Protein AF-A0A9W6ACC3-F1 (afdb_monomer_lite)

Sequence (96 aa):
MPSFASWLLTSGLAAVASAITANDNPDTMAIAEALDAEHKQGTVRGPLHGIPFLVKDNIASKDKMETTAGSWALVGSVVPCDSHVVHRLREAGAVL

Organism: Aspergillus niger (NCBI:txid5061)

Structure (mmCIF, N/CA/C/O backbone):
data_AF-A0A9W6ACC3-F1
#
_entry.id   AF-A0A9W6ACC3-F1
#
loop_
_atom_site.group_PDB
_atom_site.id
_atom_site.type_symbol
_atom_site.label_atom_id
_atom_site.label_alt_id
_atom_site.label_comp_id
_atom_site.label_asym_id
_atom_site.label_entity_id
_atom_site.label_seq_id
_atom_site.pdbx_PDB_ins_code
_atom_site.Cartn_x
_atom_site.Cartn_y
_atom_site.Cartn_z
_atom_site.occupancy
_atom_site.B_iso_or_equiv
_atom_site.auth_seq_id
_atom_site.auth_comp_id
_atom_site.auth_asym_id
_atom_site.auth_atom_id
_atom_site.pdbx_PDB_model_num
ATOM 1 N N . MET A 1 1 ? -15.724 11.159 16.970 1.00 49.03 1 MET A N 1
ATOM 2 C CA . MET A 1 1 ? -14.363 11.589 16.580 1.00 49.03 1 MET A CA 1
ATOM 3 C C . MET A 1 1 ? -14.405 12.032 15.125 1.00 49.03 1 MET A C 1
ATOM 5 O O . MET A 1 1 ? -15.156 11.405 14.383 1.00 49.03 1 MET A O 1
ATOM 9 N N . PRO A 1 2 ? -13.733 13.128 14.730 1.00 50.66 2 PRO A N 1
ATOM 10 C CA . PRO A 1 2 ? -13.746 13.596 13.341 1.00 50.66 2 PRO A CA 1
ATOM 11 C C . PRO A 1 2 ? -13.059 12.579 12.414 1.00 50.66 2 PRO A C 1
ATOM 13 O O . PRO A 1 2 ? -12.179 11.845 12.860 1.00 50.66 2 PRO A O 1
ATOM 16 N N . SER A 1 3 ? -13.480 12.516 11.145 1.00 60.84 3 SER A N 1
ATOM 17 C CA . SER A 1 3 ? -12.852 11.653 10.134 1.00 60.84 3 SER A CA 1
ATOM 18 C C . SER A 1 3 ? -11.420 12.105 9.838 1.00 60.84 3 SER A C 1
ATOM 20 O O . SER A 1 3 ? -11.079 13.278 10.011 1.00 60.84 3 SER A O 1
ATOM 22 N N . PHE A 1 4 ? -10.583 11.189 9.351 1.00 58.38 4 PHE A N 1
ATOM 23 C CA . PHE A 1 4 ? -9.196 11.481 8.980 1.00 58.38 4 PHE A CA 1
ATOM 24 C C . PHE A 1 4 ? -9.095 12.632 7.956 1.00 58.38 4 PHE A C 1
ATOM 26 O O . PHE A 1 4 ? -8.280 13.543 8.115 1.00 58.38 4 PHE A O 1
ATOM 33 N N . ALA A 1 5 ? -10.024 12.680 6.992 1.00 50.81 5 ALA A N 1
ATOM 34 C CA . ALA A 1 5 ? -10.166 13.784 6.037 1.00 50.81 5 ALA A CA 1
ATOM 35 C C . ALA A 1 5 ? -10.430 15.143 6.718 1.00 50.81 5 ALA A C 1
ATOM 37 O O . ALA A 1 5 ? -9.872 16.166 6.323 1.00 50.81 5 ALA A O 1
ATOM 38 N N . SER A 1 6 ? -11.233 15.160 7.786 1.00 54.59 6 SER A N 1
ATOM 39 C CA . SER A 1 6 ? -11.503 16.374 8.563 1.00 54.59 6 SER A CA 1
ATOM 40 C C . SER A 1 6 ? -10.281 16.839 9.366 1.00 54.59 6 SER A C 1
ATOM 42 O O . SER A 1 6 ? -10.141 18.041 9.598 1.00 54.59 6 SER A O 1
ATOM 44 N N . TRP A 1 7 ? -9.404 15.922 9.786 1.00 63.00 7 TRP A N 1
ATOM 45 C CA . TRP A 1 7 ? -8.188 16.223 10.553 1.00 63.00 7 TRP A CA 1
ATOM 46 C C . TRP A 1 7 ? -7.045 16.762 9.672 1.00 63.00 7 TRP A C 1
ATOM 48 O O . TRP A 1 7 ? -6.343 17.699 10.060 1.00 63.00 7 TRP A O 1
ATOM 58 N N . LEU A 1 8 ? -6.898 16.240 8.450 1.00 56.00 8 LEU A N 1
ATOM 59 C CA . LEU A 1 8 ? -5.939 16.736 7.451 1.00 56.00 8 LEU A CA 1
ATOM 60 C C . LEU A 1 8 ? -6.190 18.199 7.056 1.00 56.00 8 LEU A C 1
ATOM 62 O O . LEU A 1 8 ? -5.247 18.973 6.898 1.00 56.00 8 LEU A O 1
ATOM 66 N N . LEU A 1 9 ? -7.461 18.597 6.950 1.00 51.03 9 LEU A N 1
ATOM 67 C CA . LEU A 1 9 ? -7.851 19.959 6.571 1.00 51.03 9 LEU A CA 1
ATOM 68 C C . LEU A 1 9 ? -7.637 20.996 7.686 1.00 51.03 9 LEU A C 1
ATOM 70 O O . LEU A 1 9 ? -7.524 22.184 7.398 1.00 51.03 9 LEU A O 1
ATOM 74 N N . THR A 1 10 ? -7.573 20.572 8.952 1.00 52.97 10 THR A N 1
ATOM 75 C CA . THR A 1 10 ? -7.505 21.480 10.115 1.00 52.97 10 THR A CA 1
ATOM 76 C C . THR A 1 10 ? -6.120 21.591 10.755 1.00 52.97 10 THR A C 1
ATOM 78 O O . THR A 1 10 ? -5.870 22.547 11.483 1.00 52.97 10 THR A O 1
ATOM 81 N N . SER A 1 11 ? -5.195 20.669 10.480 1.00 49.12 11 SER A N 1
ATOM 82 C CA . SER A 1 11 ? -3.902 20.571 11.181 1.00 49.12 11 SER A CA 1
ATOM 83 C C . SER A 1 11 ? -2.746 21.378 10.562 1.00 49.12 11 SER A C 1
ATOM 85 O O . SER A 1 11 ? -1.607 21.245 11.001 1.00 49.12 11 SER A O 1
ATOM 87 N N . GLY A 1 12 ? -2.978 22.213 9.541 1.00 46.19 12 GLY A N 1
ATOM 88 C CA . GLY A 1 12 ? -1.901 22.959 8.858 1.00 46.19 12 GLY A CA 1
ATOM 89 C C . GLY A 1 12 ? -0.925 22.077 8.057 1.00 46.19 12 GLY A C 1
ATOM 90 O O . GLY A 1 12 ? -0.091 22.591 7.316 1.00 46.19 12 GLY A O 1
ATOM 91 N N . LEU A 1 13 ? -1.085 20.750 8.122 1.00 48.75 13 LEU A N 1
ATOM 92 C CA . LEU A 1 13 ? -0.399 19.754 7.298 1.00 48.75 13 LEU A CA 1
ATOM 93 C C . LEU A 1 13 ? -0.901 19.704 5.851 1.00 48.75 13 LEU A C 1
ATOM 95 O O . LEU A 1 13 ? -0.361 18.933 5.065 1.00 48.75 13 LEU A O 1
ATOM 99 N N . ALA A 1 14 ? -1.878 20.527 5.463 1.00 42.72 14 ALA A N 1
ATOM 100 C CA . ALA A 1 14 ? -2.438 20.544 4.111 1.00 42.72 14 ALA A CA 1
ATOM 101 C C . ALA A 1 14 ? -1.373 20.715 3.007 1.00 42.72 14 ALA A C 1
ATOM 103 O O . ALA A 1 14 ? -1.527 20.162 1.925 1.00 42.72 14 ALA A O 1
ATOM 104 N N . ALA A 1 15 ? -0.264 21.417 3.274 1.00 35.56 15 ALA A N 1
ATOM 105 C CA . ALA A 1 15 ? 0.842 21.553 2.320 1.00 35.56 15 ALA A CA 1
ATOM 106 C C . ALA A 1 15 ? 1.654 20.255 2.151 1.00 35.56 15 ALA A C 1
ATOM 108 O O . ALA A 1 15 ? 2.051 19.916 1.039 1.00 35.56 15 ALA A O 1
ATOM 109 N N . VAL A 1 16 ? 1.854 19.501 3.237 1.00 39.25 16 VAL A N 1
ATOM 110 C CA . VAL A 1 16 ? 2.481 18.172 3.183 1.00 39.25 16 VAL A CA 1
ATOM 111 C C . VAL A 1 16 ? 1.507 17.187 2.536 1.00 39.25 16 VAL A C 1
ATOM 113 O O . VAL A 1 16 ? 1.905 16.438 1.657 1.00 39.25 16 VAL A O 1
ATOM 116 N N . ALA A 1 17 ? 0.216 17.267 2.872 1.00 41.78 17 ALA A N 1
ATOM 117 C CA . ALA A 1 17 ? -0.855 16.497 2.243 1.00 41.78 17 ALA A CA 1
ATOM 118 C C . ALA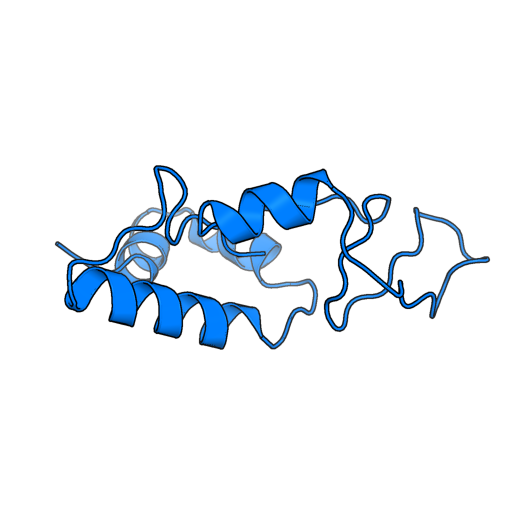 A 1 17 ? -0.937 16.743 0.728 1.00 41.78 17 ALA A C 1
ATOM 120 O O . ALA A 1 17 ? -1.048 15.794 -0.033 1.00 41.78 17 ALA A O 1
ATOM 121 N N . SER A 1 18 ? -0.794 17.995 0.282 1.00 32.75 18 SER A N 1
ATOM 122 C CA . SER A 1 18 ? -0.798 18.360 -1.140 1.00 32.75 18 SER A CA 1
ATOM 123 C C . SER A 1 18 ? 0.352 17.699 -1.911 1.00 32.75 18 SER A C 1
ATOM 125 O O . SER A 1 18 ? 0.139 17.207 -3.014 1.00 32.75 18 SER A O 1
ATOM 127 N N . ALA A 1 19 ? 1.541 17.587 -1.304 1.00 39.47 19 ALA A N 1
ATOM 128 C CA . ALA A 1 19 ? 2.657 16.820 -1.867 1.00 39.47 19 ALA A CA 1
ATOM 129 C C . ALA A 1 19 ? 2.462 15.290 -1.766 1.00 39.47 19 ALA A C 1
ATOM 131 O O . ALA A 1 19 ? 3.042 14.555 -2.558 1.00 39.47 19 ALA A O 1
ATOM 132 N N . ILE A 1 20 ? 1.642 14.815 -0.817 1.00 47.47 20 ILE A N 1
ATOM 133 C CA . ILE A 1 20 ? 1.289 13.398 -0.607 1.00 47.47 20 ILE A CA 1
ATOM 134 C C . ILE A 1 20 ? 0.252 12.908 -1.639 1.00 47.47 20 ILE A C 1
ATOM 136 O O . ILE A 1 20 ? 0.346 11.771 -2.082 1.00 47.47 20 ILE A O 1
ATOM 140 N N . THR A 1 21 ? -0.699 13.744 -2.077 1.00 45.12 21 THR A N 1
ATOM 141 C CA . THR A 1 21 ? -1.709 13.386 -3.107 1.00 45.12 21 THR A CA 1
ATOM 142 C C . THR A 1 21 ? -1.215 13.465 -4.556 1.00 45.12 21 THR A C 1
ATOM 144 O O . THR A 1 21 ? -1.969 13.146 -5.470 1.00 45.12 21 THR A O 1
ATOM 147 N N . ALA A 1 22 ? 0.017 13.920 -4.794 1.00 40.09 22 ALA A N 1
ATOM 148 C CA . ALA A 1 22 ? 0.477 14.326 -6.123 1.00 40.09 22 ALA A CA 1
ATOM 149 C C . ALA A 1 22 ? 1.181 13.228 -6.944 1.00 40.09 22 ALA A C 1
ATOM 151 O O . ALA A 1 22 ? 1.829 13.560 -7.931 1.00 40.09 22 ALA A O 1
ATOM 152 N N . ASN A 1 23 ? 1.070 11.948 -6.570 1.00 48.25 23 ASN A N 1
ATOM 153 C CA . ASN A 1 23 ? 1.550 10.861 -7.428 1.00 48.25 23 ASN A CA 1
ATOM 154 C C . ASN A 1 23 ? 0.560 9.681 -7.451 1.00 48.25 23 ASN A C 1
ATOM 156 O O . ASN A 1 23 ? 0.765 8.649 -6.828 1.00 48.25 23 ASN A O 1
ATOM 160 N N . ASP A 1 24 ? -0.550 9.907 -8.152 1.00 63.81 24 ASP A N 1
ATOM 161 C CA . ASP A 1 24 ? -1.160 8.999 -9.132 1.00 63.81 24 ASP A CA 1
ATOM 162 C C . ASP A 1 24 ? -1.612 7.583 -8.728 1.00 63.81 24 ASP A C 1
ATOM 164 O O . ASP A 1 24 ? -1.756 6.731 -9.605 1.00 63.81 24 ASP A O 1
ATOM 168 N N . ASN A 1 25 ? -1.941 7.306 -7.461 1.00 70.88 25 ASN A N 1
ATOM 169 C CA . ASN A 1 25 ? -2.808 6.158 -7.170 1.00 70.88 25 ASN A CA 1
ATOM 170 C C . ASN A 1 25 ? -4.292 6.587 -7.164 1.00 70.88 25 ASN A C 1
ATOM 172 O O . ASN A 1 25 ? -4.778 7.127 -6.167 1.00 70.88 25 ASN A O 1
ATOM 176 N N . PRO A 1 26 ? -5.062 6.357 -8.249 1.00 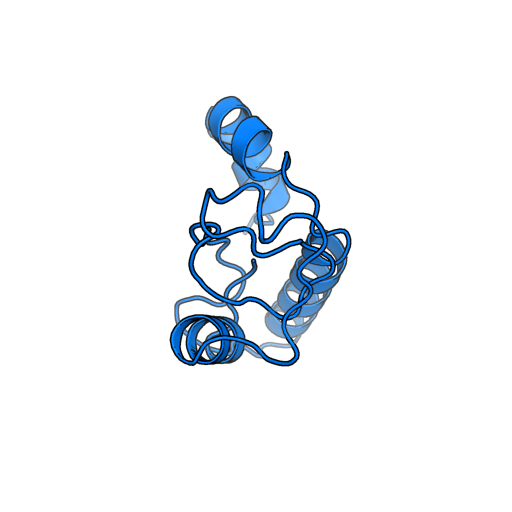77.50 26 PRO A N 1
ATOM 177 C CA . PRO A 1 26 ? -6.469 6.766 -8.307 1.00 77.50 26 PRO A CA 1
ATOM 178 C C . PRO A 1 26 ? -7.349 5.996 -7.314 1.00 77.50 26 PRO A C 1
ATOM 180 O O . PRO A 1 26 ? -8.478 6.407 -7.045 1.00 77.50 26 PRO A O 1
ATOM 183 N N . ASP A 1 27 ? -6.845 4.889 -6.766 1.00 82.75 27 ASP A N 1
ATOM 184 C CA . ASP A 1 27 ? -7.607 4.005 -5.896 1.00 82.75 27 ASP A CA 1
ATOM 185 C C . ASP A 1 27 ? -7.491 4.413 -4.408 1.00 82.75 27 ASP A C 1
ATOM 187 O O . ASP A 1 27 ? -8.293 3.958 -3.591 1.00 82.75 27 ASP A O 1
ATOM 191 N N . THR A 1 28 ? -6.574 5.323 -4.041 1.00 82.75 28 THR A N 1
ATOM 192 C CA . THR A 1 28 ? -6.310 5.741 -2.646 1.00 82.75 28 THR A CA 1
ATOM 193 C C . THR A 1 28 ? -7.569 6.217 -1.918 1.00 82.75 28 THR A C 1
ATOM 195 O O . THR A 1 28 ? -7.831 5.796 -0.789 1.00 82.75 28 THR A O 1
ATOM 198 N N . MET A 1 29 ? -8.396 7.048 -2.563 1.00 84.56 29 MET A N 1
ATOM 199 C CA . MET A 1 29 ? -9.636 7.551 -1.953 1.00 84.56 29 MET A CA 1
ATOM 200 C C . MET A 1 29 ? -10.659 6.434 -1.720 1.00 84.56 29 MET A C 1
ATOM 202 O O . MET A 1 29 ? -11.253 6.361 -0.647 1.00 84.56 29 MET A O 1
ATOM 206 N N . ALA A 1 30 ? -10.817 5.523 -2.684 1.00 87.5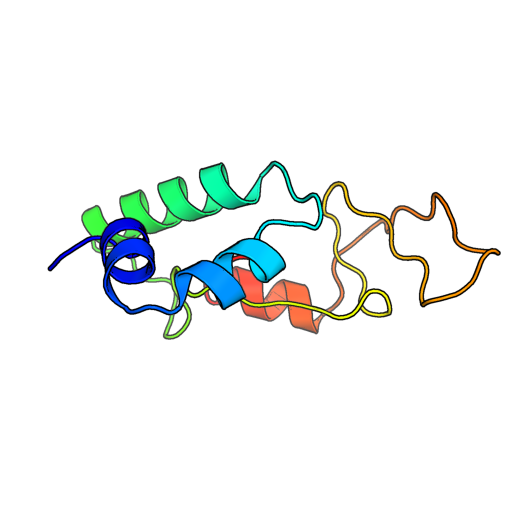0 30 ALA A N 1
ATOM 207 C CA . ALA A 1 30 ? -11.728 4.388 -2.554 1.00 87.50 30 ALA A CA 1
ATOM 208 C C . ALA A 1 30 ? -11.278 3.420 -1.444 1.00 87.50 30 ALA A C 1
ATOM 210 O O . ALA A 1 30 ? -12.104 2.903 -0.691 1.00 87.50 30 ALA A O 1
ATOM 211 N N . ILE A 1 31 ? -9.965 3.204 -1.304 1.00 87.56 31 ILE A N 1
ATOM 212 C CA . ILE A 1 31 ? -9.388 2.386 -0.229 1.00 87.56 31 ILE A CA 1
ATOM 213 C C . ILE A 1 31 ? -9.648 3.036 1.136 1.00 87.56 31 ILE A C 1
ATOM 215 O O . ILE A 1 31 ? -10.075 2.350 2.066 1.00 87.56 31 ILE A O 1
ATOM 219 N N . ALA A 1 32 ? -9.437 4.349 1.262 1.00 87.00 32 ALA A N 1
ATOM 220 C CA . ALA A 1 32 ? -9.693 5.075 2.503 1.00 87.00 32 ALA A CA 1
ATOM 221 C C . ALA A 1 32 ? -11.172 4.996 2.923 1.00 87.00 32 ALA A C 1
ATOM 223 O O . ALA A 1 32 ? -11.470 4.705 4.081 1.00 87.00 32 ALA A O 1
ATOM 224 N N . GLU A 1 33 ? -12.104 5.170 1.981 1.00 88.81 33 GLU A N 1
ATOM 225 C CA . GLU A 1 33 ? -13.543 5.047 2.242 1.00 88.81 33 GLU A CA 1
ATOM 226 C C . GLU A 1 33 ? -13.942 3.637 2.701 1.00 88.81 33 GLU A C 1
ATOM 228 O O . GLU A 1 33 ? -14.750 3.489 3.624 1.00 88.81 33 GLU A O 1
ATOM 233 N N . ALA A 1 34 ? -13.357 2.597 2.100 1.00 91.00 34 ALA A N 1
ATOM 234 C CA . ALA A 1 34 ? -13.595 1.215 2.504 1.00 91.00 34 ALA A CA 1
ATOM 235 C C . ALA A 1 34 ? -13.108 0.947 3.939 1.00 91.00 34 ALA A C 1
ATOM 237 O O . ALA A 1 34 ? -13.831 0.350 4.739 1.00 91.00 34 ALA A O 1
ATOM 238 N N . LEU A 1 35 ? -11.920 1.439 4.301 1.00 90.19 35 LEU A N 1
ATOM 239 C CA . LEU A 1 35 ? -11.373 1.290 5.654 1.00 90.19 35 LEU A CA 1
ATOM 240 C C . LEU A 1 35 ? -12.167 2.092 6.694 1.00 90.19 35 LEU A C 1
ATOM 242 O O . LEU A 1 35 ? -12.368 1.614 7.814 1.00 90.19 35 LEU A O 1
ATOM 246 N N . ASP A 1 36 ? -12.674 3.269 6.327 1.00 88.75 36 ASP A N 1
ATOM 247 C CA . ASP A 1 36 ? -13.593 4.041 7.166 1.00 88.75 36 ASP A CA 1
ATOM 248 C C . ASP A 1 36 ? -14.917 3.291 7.386 1.00 88.75 36 ASP A C 1
ATOM 250 O O . ASP A 1 36 ? -15.472 3.310 8.490 1.00 88.75 36 ASP A O 1
ATOM 254 N N . ALA A 1 37 ? -15.438 2.613 6.357 1.00 92.75 37 ALA A N 1
ATOM 255 C CA . ALA A 1 37 ? -16.637 1.787 6.475 1.00 92.75 37 ALA A CA 1
ATOM 256 C C . ALA A 1 37 ? -16.413 0.582 7.404 1.00 92.75 37 ALA A C 1
ATOM 258 O O . ALA A 1 37 ? -17.263 0.310 8.252 1.00 92.75 37 ALA A O 1
ATOM 259 N N . GLU A 1 38 ? -15.267 -0.092 7.303 1.00 93.12 38 GLU A N 1
ATOM 260 C CA . GLU A 1 38 ? -14.885 -1.185 8.207 1.00 93.12 38 GLU A CA 1
ATOM 261 C C . GLU A 1 38 ? -14.800 -0.724 9.657 1.00 93.12 38 GLU A C 1
ATOM 263 O O . GLU A 1 38 ? -15.377 -1.353 10.547 1.00 93.12 38 GLU A O 1
ATOM 268 N N . HIS A 1 39 ? -14.162 0.423 9.892 1.00 91.06 39 HIS A N 1
ATOM 269 C CA . HIS A 1 39 ? -14.043 0.979 11.232 1.00 91.06 39 HIS A CA 1
ATOM 270 C C . HIS A 1 39 ? -15.421 1.333 11.809 1.00 91.06 39 HIS A C 1
ATOM 272 O O . HIS A 1 39 ? -15.712 1.002 12.959 1.00 91.06 39 HIS A O 1
ATOM 278 N N . LYS A 1 40 ? -16.326 1.919 11.012 1.00 90.88 40 LYS A N 1
ATOM 279 C CA . LYS A 1 40 ? -17.719 2.171 11.436 1.00 90.88 40 LYS A CA 1
ATOM 280 C C . LYS A 1 40 ? -18.476 0.889 11.790 1.00 90.88 40 LYS A C 1
ATOM 282 O O . LYS A 1 40 ? -19.365 0.929 12.635 1.00 90.88 40 LYS A O 1
ATOM 287 N N . GLN A 1 41 ? -18.122 -0.232 11.168 1.00 94.19 41 GLN A N 1
ATOM 288 C CA . GLN A 1 41 ? -18.673 -1.557 11.462 1.00 94.19 41 GLN A CA 1
ATOM 289 C C . GLN A 1 41 ? -17.961 -2.257 12.637 1.00 94.19 41 GLN A C 1
ATOM 291 O O . GLN A 1 41 ? -18.312 -3.382 12.980 1.00 94.19 41 GLN A O 1
ATOM 296 N N . GLY A 1 42 ? -16.976 -1.609 13.270 1.00 91.81 42 GLY A N 1
ATOM 297 C CA . GLY A 1 42 ? -16.210 -2.156 14.392 1.00 91.81 42 GLY A CA 1
ATOM 298 C C . GLY A 1 42 ? -15.053 -3.072 13.984 1.00 91.81 42 GLY A C 1
ATOM 299 O O . GLY A 1 42 ? -14.452 -3.707 14.848 1.00 91.81 42 GLY A O 1
ATOM 300 N N . THR A 1 43 ? -14.722 -3.145 12.693 1.00 93.44 43 THR A N 1
ATOM 301 C CA . THR A 1 43 ? -13.592 -3.930 12.185 1.00 93.44 43 THR A CA 1
ATOM 302 C C . THR A 1 43 ? -12.363 -3.038 12.045 1.00 93.44 43 THR A C 1
ATOM 304 O O . THR A 1 43 ? -12.365 -2.076 11.282 1.00 93.44 43 THR A O 1
ATOM 307 N N . VAL A 1 44 ? -11.301 -3.368 12.780 1.00 92.69 44 VAL A N 1
ATOM 308 C CA . VAL A 1 44 ? -10.004 -2.682 12.716 1.00 92.69 44 VAL A CA 1
ATOM 309 C C . VAL A 1 44 ? -8.939 -3.722 12.400 1.00 92.69 44 VAL A C 1
ATOM 311 O O . VAL A 1 44 ? -8.744 -4.664 13.166 1.00 92.69 44 VAL A O 1
ATOM 314 N N . ARG A 1 45 ? -8.255 -3.561 11.264 1.00 88.81 45 ARG A N 1
ATOM 315 C CA . ARG A 1 45 ? -7.266 -4.533 10.766 1.00 88.81 45 ARG A CA 1
ATOM 316 C C . ARG A 1 45 ? -5.946 -4.508 11.539 1.00 88.81 45 ARG A C 1
ATOM 318 O O . ARG A 1 45 ? -5.198 -5.481 11.513 1.00 88.81 45 ARG A O 1
ATOM 325 N N . GLY A 1 46 ? -5.654 -3.416 12.242 1.00 89.88 46 GLY A N 1
ATOM 326 C CA . GLY A 1 46 ? -4.434 -3.275 13.025 1.00 89.88 46 GLY A CA 1
ATOM 327 C C . GLY A 1 46 ? -4.129 -1.830 13.422 1.00 89.88 46 GLY A C 1
ATOM 328 O O . GLY A 1 46 ? -4.948 -0.937 13.205 1.00 89.88 46 GLY A O 1
ATOM 329 N N . PRO A 1 47 ? -2.935 -1.573 13.987 1.00 88.75 47 PRO A N 1
ATOM 330 C CA . PRO A 1 47 ? -2.535 -0.241 14.447 1.00 88.75 47 PRO A CA 1
ATOM 331 C C . PRO A 1 47 ? -2.336 0.776 13.312 1.00 88.75 47 PRO A C 1
ATOM 333 O O . PRO A 1 47 ? -2.242 1.968 13.586 1.00 88.75 47 PRO A O 1
ATOM 336 N N . LEU A 1 48 ? -2.254 0.321 12.058 1.00 90.19 48 LEU A N 1
ATOM 337 C CA . LEU A 1 48 ? -2.088 1.173 10.877 1.00 90.19 48 LEU A CA 1
ATOM 338 C C . LEU A 1 48 ? -3.385 1.339 10.074 1.00 90.19 48 LEU A C 1
ATOM 340 O O . LEU A 1 48 ? -3.346 1.880 8.973 1.00 90.19 48 LEU A O 1
ATOM 344 N N . HIS A 1 49 ? -4.529 0.897 10.605 1.00 89.94 49 HIS 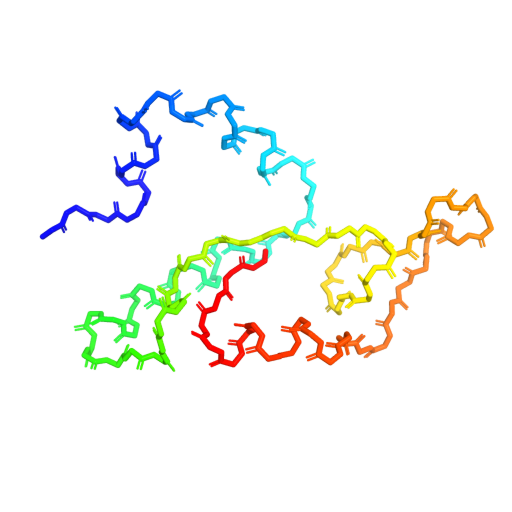A N 1
ATOM 345 C CA . HIS A 1 49 ? -5.810 0.954 9.903 1.00 89.94 49 HIS A CA 1
ATOM 346 C C . HIS A 1 49 ? -6.193 2.394 9.532 1.00 89.94 49 HIS A C 1
ATOM 348 O O . HIS A 1 49 ? -6.404 3.231 10.409 1.00 89.94 49 HIS A O 1
ATOM 354 N N . GLY A 1 50 ? -6.287 2.674 8.232 1.00 85.31 50 GLY A N 1
ATOM 355 C CA . GLY A 1 50 ? -6.602 3.994 7.680 1.00 85.31 50 GLY A CA 1
ATOM 356 C C . GLY A 1 50 ? -5.444 4.997 7.716 1.00 85.31 50 GLY A C 1
ATOM 357 O O . GLY A 1 50 ? -5.649 6.162 7.384 1.00 85.31 50 GLY A O 1
ATOM 358 N N . ILE A 1 51 ? -4.237 4.581 8.114 1.00 87.88 51 ILE A N 1
ATOM 359 C CA . ILE A 1 51 ? -3.069 5.467 8.171 1.00 87.88 51 ILE A CA 1
ATOM 360 C C . ILE A 1 51 ? -2.398 5.515 6.792 1.00 87.88 51 ILE A C 1
ATOM 362 O O . ILE A 1 51 ? -2.003 4.461 6.282 1.00 87.88 51 ILE A O 1
ATOM 366 N N . PRO A 1 52 ? -2.232 6.703 6.180 1.00 85.94 52 PRO A N 1
ATOM 367 C CA . PRO A 1 52 ? -1.536 6.822 4.910 1.00 85.94 52 PRO A CA 1
ATOM 368 C C . PRO A 1 52 ? -0.032 6.609 5.080 1.00 85.94 52 PRO A C 1
ATOM 370 O O . PRO A 1 52 ? 0.564 7.020 6.081 1.00 85.94 52 PRO A O 1
ATOM 373 N N . PHE A 1 53 ? 0.597 6.008 4.079 1.00 86.12 53 PHE A N 1
ATOM 374 C CA . PHE A 1 53 ? 2.042 5.859 3.993 1.00 86.12 53 PHE A CA 1
ATOM 375 C C . PHE A 1 53 ? 2.527 6.122 2.571 1.00 86.12 53 PHE A C 1
ATOM 377 O O . PHE A 1 53 ? 1.756 6.136 1.624 1.00 86.12 53 PHE A O 1
ATOM 384 N N . LEU A 1 54 ? 3.833 6.329 2.435 1.00 85.06 54 LEU A N 1
ATOM 385 C CA . LEU A 1 54 ? 4.489 6.515 1.149 1.00 85.06 54 LEU A CA 1
ATOM 386 C C . LEU A 1 54 ? 5.564 5.452 0.973 1.00 85.06 54 LEU A C 1
ATOM 388 O O . LEU A 1 54 ? 6.234 5.063 1.936 1.00 85.06 54 LEU A O 1
ATOM 392 N N . VAL A 1 55 ? 5.777 5.032 -0.272 1.00 85.19 55 VAL A N 1
ATOM 393 C CA . VAL A 1 55 ? 6.927 4.211 -0.650 1.00 85.19 55 VAL A CA 1
ATOM 394 C C . VAL A 1 55 ? 7.745 4.907 -1.720 1.00 85.19 55 VAL A C 1
ATOM 396 O O . VAL A 1 55 ? 7.243 5.694 -2.515 1.00 85.19 55 VAL A O 1
ATOM 399 N N . LYS A 1 56 ? 9.046 4.634 -1.714 1.00 83.44 56 LYS A N 1
ATOM 400 C CA . LYS A 1 56 ? 9.950 5.127 -2.749 1.00 83.44 56 LYS A CA 1
ATOM 401 C C . LYS A 1 56 ? 9.701 4.352 -4.044 1.00 83.44 56 LYS A C 1
ATOM 403 O O . LYS A 1 56 ? 9.496 3.149 -3.975 1.00 83.44 56 LYS A O 1
ATOM 408 N N . ASP A 1 57 ? 9.876 4.996 -5.195 1.00 81.75 57 ASP A N 1
ATOM 409 C CA . ASP A 1 57 ? 9.754 4.416 -6.551 1.00 81.75 57 ASP A CA 1
ATOM 410 C C . ASP A 1 57 ? 10.692 3.213 -6.846 1.00 81.75 57 ASP A C 1
ATOM 412 O O . ASP A 1 57 ? 10.627 2.570 -7.886 1.00 81.75 57 ASP A O 1
ATOM 416 N N . ASN A 1 58 ? 11.574 2.854 -5.910 1.00 83.31 58 ASN A N 1
ATOM 417 C CA . ASN A 1 58 ? 12.380 1.629 -5.973 1.00 83.31 58 ASN A CA 1
ATOM 418 C C . ASN A 1 58 ? 11.677 0.425 -5.313 1.00 83.31 58 ASN A C 1
ATOM 420 O O . ASN A 1 58 ? 12.218 -0.680 -5.315 1.00 83.31 58 ASN A O 1
ATOM 424 N N . ILE A 1 59 ? 10.521 0.640 -4.684 1.00 83.19 59 ILE A N 1
ATOM 425 C CA . ILE A 1 59 ? 9.732 -0.372 -3.989 1.00 83.19 59 ILE A CA 1
ATOM 426 C C . ILE A 1 59 ? 8.523 -0.705 -4.854 1.00 83.19 59 ILE A C 1
ATOM 428 O O . ILE A 1 59 ? 7.658 0.135 -5.074 1.00 83.19 59 ILE A O 1
ATOM 432 N N . ALA A 1 60 ? 8.455 -1.955 -5.308 1.00 84.12 60 ALA A N 1
ATOM 433 C CA . ALA A 1 60 ? 7.347 -2.436 -6.119 1.00 84.12 60 ALA A CA 1
ATOM 434 C C . ALA A 1 60 ? 6.008 -2.305 -5.372 1.00 84.12 60 ALA A C 1
ATOM 436 O O . ALA A 1 60 ? 5.860 -2.804 -4.246 1.00 84.12 60 ALA A O 1
ATOM 437 N N . SER A 1 61 ? 5.043 -1.673 -6.037 1.00 84.62 61 SER A N 1
ATOM 438 C CA . SER A 1 61 ? 3.633 -1.619 -5.657 1.00 84.62 61 SER A CA 1
ATOM 439 C C . SER A 1 61 ? 2.790 -1.909 -6.897 1.00 84.62 61 SER A C 1
ATOM 441 O O . SER A 1 61 ? 3.032 -1.347 -7.961 1.00 84.62 61 SER A O 1
ATOM 443 N N . LYS A 1 62 ? 1.834 -2.829 -6.792 1.00 83.38 62 LYS A N 1
ATOM 444 C CA . LYS A 1 62 ? 0.961 -3.267 -7.888 1.00 83.38 62 LYS A CA 1
ATOM 445 C C . LYS A 1 62 ? -0.218 -2.307 -8.087 1.00 83.38 62 LYS A C 1
ATOM 447 O O . LYS A 1 62 ? -1.340 -2.727 -8.371 1.00 83.38 62 LYS A O 1
ATOM 452 N N . ASP A 1 63 ? 0.033 -1.025 -7.884 1.00 80.81 63 ASP A N 1
ATOM 453 C CA . ASP A 1 63 ? -0.914 0.044 -8.148 1.00 80.81 63 ASP A CA 1
ATOM 454 C C . ASP A 1 63 ? -0.817 0.470 -9.615 1.00 80.81 63 ASP A C 1
ATOM 456 O O . ASP A 1 63 ? 0.001 -0.035 -10.388 1.00 80.81 63 ASP A O 1
ATOM 460 N N . LYS A 1 64 ? -1.643 1.433 -10.022 1.00 74.12 64 LYS A N 1
ATOM 461 C CA . LYS A 1 64 ? -1.578 2.037 -11.364 1.00 74.12 64 LYS A CA 1
ATOM 462 C C . LYS A 1 64 ? -0.441 3.065 -11.470 1.00 74.12 64 LYS A C 1
ATOM 464 O O . LYS A 1 64 ? -0.589 4.080 -12.140 1.00 74.12 64 LYS A O 1
ATOM 469 N N . MET A 1 65 ? 0.674 2.790 -10.797 1.00 76.94 65 MET A N 1
ATOM 470 C CA . MET A 1 65 ? 1.869 3.622 -10.744 1.00 76.94 65 MET A CA 1
ATOM 471 C C . MET A 1 65 ? 3.042 2.877 -11.381 1.00 76.94 65 MET A C 1
ATOM 473 O O . MET A 1 65 ? 3.178 1.660 -11.243 1.00 76.94 65 MET A O 1
ATOM 477 N N . GLU A 1 66 ? 3.901 3.613 -12.079 1.00 80.31 66 GLU A N 1
ATOM 478 C CA . GLU A 1 66 ? 5.150 3.063 -12.601 1.00 80.31 66 GLU A CA 1
ATOM 479 C C . GLU A 1 66 ? 6.155 2.859 -11.462 1.00 80.31 66 GLU A C 1
ATOM 481 O O . GLU A 1 66 ? 6.152 3.594 -10.480 1.00 80.31 66 GLU A O 1
ATOM 486 N N . THR A 1 67 ? 7.014 1.847 -11.591 1.00 79.94 67 THR A N 1
ATOM 487 C CA . THR A 1 67 ? 8.164 1.633 -10.700 1.00 79.94 67 THR A CA 1
ATOM 488 C C . THR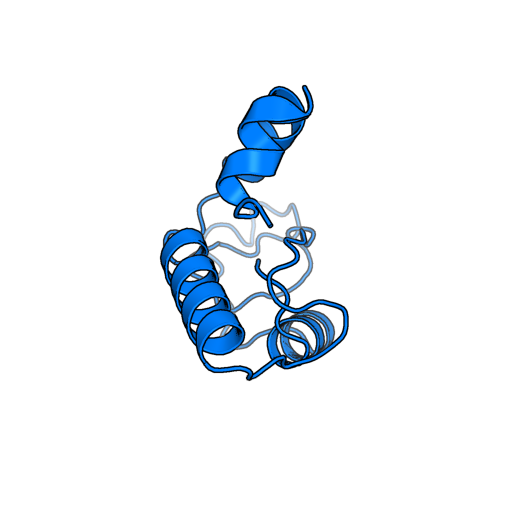 A 1 67 ? 9.436 1.791 -11.526 1.00 79.94 67 THR A C 1
ATOM 490 O O . THR A 1 67 ? 9.917 0.826 -12.128 1.00 79.94 67 THR A O 1
ATOM 493 N N . THR A 1 68 ? 9.970 3.012 -11.596 1.00 78.25 68 THR A N 1
ATOM 494 C CA . THR A 1 68 ? 11.112 3.334 -12.474 1.00 78.25 68 THR A CA 1
ATOM 495 C C . THR A 1 68 ? 12.464 3.120 -11.792 1.00 78.25 68 THR A C 1
ATOM 497 O O . THR A 1 68 ? 13.508 3.101 -12.446 1.00 78.25 68 THR A O 1
ATOM 500 N N . ALA A 1 69 ? 12.474 2.974 -10.464 1.00 80.19 69 ALA A N 1
ATOM 501 C CA . ALA A 1 69 ? 13.673 2.939 -9.631 1.00 80.19 69 ALA A CA 1
ATOM 502 C C . ALA A 1 69 ? 14.660 4.098 -9.907 1.00 80.19 69 ALA A C 1
ATOM 504 O O . ALA A 1 69 ? 15.872 3.955 -9.707 1.00 80.19 69 ALA A O 1
ATOM 505 N N . GLY A 1 70 ? 14.152 5.236 -10.397 1.00 77.94 70 GLY A N 1
ATOM 506 C CA . GLY A 1 70 ? 14.949 6.387 -10.829 1.00 77.94 70 GLY A CA 1
ATOM 507 C C . GLY A 1 70 ? 15.756 6.170 -12.116 1.00 77.94 70 GLY A C 1
ATOM 508 O O . GLY A 1 70 ? 16.742 6.872 -12.342 1.00 77.94 70 GLY A O 1
ATOM 509 N N . SER A 1 71 ? 15.380 5.196 -12.946 1.00 78.94 71 SER A N 1
ATOM 510 C CA . SER A 1 71 ? 16.061 4.853 -14.194 1.00 78.94 71 SER A CA 1
ATOM 511 C C . SER A 1 71 ? 15.161 5.086 -15.400 1.00 78.94 71 SER A C 1
ATOM 513 O O . SER A 1 71 ? 14.067 4.533 -15.492 1.00 78.94 71 SER A O 1
ATOM 515 N N . TRP A 1 72 ? 15.672 5.814 -16.398 1.00 83.94 72 TRP A N 1
ATOM 516 C CA . TRP A 1 72 ? 14.965 6.007 -17.670 1.00 83.94 72 TRP A CA 1
ATOM 517 C C . 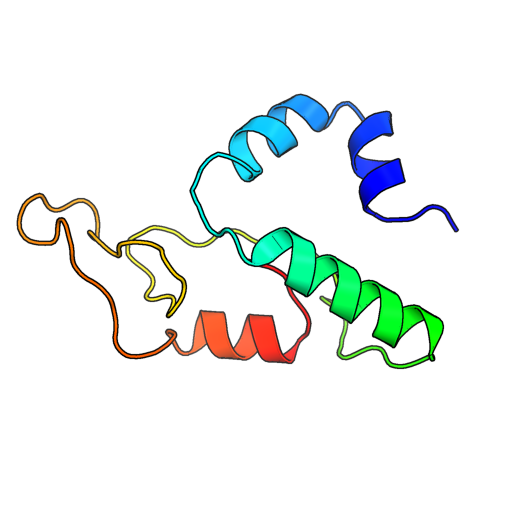TRP A 1 72 ? 14.678 4.684 -18.397 1.00 83.94 72 TRP A C 1
ATOM 519 O O . TRP A 1 72 ? 13.723 4.579 -19.158 1.00 83.94 72 TRP A O 1
ATOM 529 N N . ALA A 1 73 ? 15.484 3.648 -18.139 1.00 87.81 73 ALA A N 1
ATOM 530 C CA . ALA A 1 73 ? 15.292 2.322 -18.722 1.00 87.81 73 ALA A CA 1
ATOM 531 C C . ALA A 1 73 ? 14.016 1.614 -18.230 1.00 87.81 73 ALA A C 1
ATOM 533 O O . ALA A 1 73 ? 13.612 0.622 -18.829 1.00 87.81 73 ALA A O 1
ATOM 534 N N . LEU A 1 74 ? 13.416 2.094 -17.138 1.00 83.00 74 LEU A N 1
ATOM 535 C CA . LEU A 1 74 ? 12.259 1.486 -16.483 1.00 83.00 74 LEU A CA 1
ATOM 536 C C . LEU A 1 74 ? 11.013 2.383 -16.533 1.00 83.00 74 LEU A C 1
ATOM 538 O O . LEU A 1 74 ? 10.031 2.098 -15.852 1.00 83.00 74 LEU A O 1
ATOM 542 N N . VAL A 1 75 ? 11.024 3.443 -17.344 1.00 84.25 75 VAL A N 1
ATOM 543 C CA . VAL A 1 75 ? 9.808 4.214 -17.645 1.00 84.25 75 VAL A CA 1
ATOM 544 C C . VAL A 1 75 ? 8.777 3.280 -18.288 1.00 84.25 75 VAL A C 1
ATOM 546 O O . VAL A 1 75 ? 9.110 2.510 -19.190 1.00 84.25 75 VAL A O 1
ATOM 549 N N . GLY A 1 76 ? 7.537 3.311 -17.801 1.00 80.75 76 GLY A N 1
ATOM 550 C CA . GLY A 1 76 ? 6.468 2.388 -18.198 1.00 80.75 76 GLY A CA 1
ATOM 551 C C . GLY A 1 76 ? 6.508 1.013 -17.519 1.00 80.75 76 GLY A C 1
ATOM 552 O O . GLY A 1 76 ? 5.708 0.139 -17.859 1.00 80.75 76 GLY A O 1
ATOM 553 N N . SER A 1 77 ? 7.429 0.778 -16.576 1.00 82.25 77 SER A N 1
ATOM 554 C CA . SER A 1 77 ? 7.533 -0.496 -15.858 1.00 82.25 77 SER A CA 1
ATOM 555 C C . SER A 1 77 ? 6.387 -0.661 -14.859 1.00 82.25 77 SER A C 1
ATOM 557 O O . SER A 1 77 ? 6.369 -0.031 -13.799 1.00 82.25 77 SER A O 1
ATOM 559 N N . VAL A 1 78 ? 5.453 -1.556 -15.184 1.00 82.31 78 VAL A N 1
ATOM 560 C CA . VAL A 1 78 ? 4.374 -1.989 -14.289 1.00 82.31 78 VAL A CA 1
ATOM 561 C C . VAL A 1 78 ? 4.761 -3.317 -13.650 1.00 82.31 78 VAL A C 1
ATOM 563 O O . VAL A 1 78 ? 5.018 -4.310 -14.335 1.00 82.31 78 VAL A O 1
ATOM 566 N N . VAL A 1 79 ? 4.801 -3.347 -12.321 1.00 84.88 79 VAL A N 1
ATOM 567 C CA . VAL A 1 79 ? 5.196 -4.541 -11.568 1.00 84.88 79 VAL A CA 1
ATOM 568 C C . VAL A 1 79 ? 4.040 -5.549 -11.459 1.00 84.88 79 VAL A C 1
ATOM 570 O O . VAL A 1 79 ? 2.880 -5.161 -11.318 1.00 84.88 79 VAL A O 1
ATOM 573 N N . PRO A 1 80 ? 4.313 -6.868 -11.493 1.00 85.88 80 PRO A N 1
ATOM 574 C CA . PRO A 1 80 ? 3.260 -7.887 -11.440 1.00 85.88 80 PRO A CA 1
ATOM 575 C C . PRO A 1 80 ? 2.672 -8.092 -10.033 1.00 85.88 80 PRO A C 1
ATOM 577 O O . PRO A 1 80 ? 1.568 -8.638 -9.892 1.00 85.88 80 PRO A O 1
ATOM 580 N N . CYS A 1 81 ? 3.404 -7.692 -8.990 1.00 86.62 81 CYS A N 1
ATOM 581 C CA . CYS A 1 81 ? 3.035 -7.873 -7.591 1.00 86.62 81 CYS A CA 1
ATOM 582 C C . CYS A 1 81 ? 3.626 -6.792 -6.680 1.00 86.62 81 CYS A C 1
ATOM 584 O O . CYS A 1 81 ? 4.623 -6.147 -7.010 1.00 86.62 81 CYS A O 1
ATOM 586 N N . ASP A 1 82 ? 3.001 -6.642 -5.512 1.00 89.69 82 ASP A N 1
ATOM 587 C CA . ASP A 1 82 ? 3.529 -5.838 -4.418 1.00 89.69 82 ASP A CA 1
ATOM 588 C C . ASP A 1 82 ? 4.834 -6.433 -3.891 1.00 89.69 82 ASP A C 1
ATOM 590 O O . ASP A 1 82 ? 5.004 -7.652 -3.783 1.00 89.69 82 ASP A O 1
ATOM 594 N N . SER A 1 83 ? 5.738 -5.557 -3.465 1.00 91.00 83 SER A N 1
ATOM 595 C CA . SER A 1 83 ? 6.827 -5.958 -2.586 1.00 91.00 83 SER A CA 1
ATOM 596 C C . SER A 1 83 ? 6.281 -6.502 -1.259 1.00 91.00 83 SER A C 1
ATOM 598 O O . SER A 1 83 ? 5.203 -6.126 -0.792 1.00 91.00 83 SER A O 1
ATOM 600 N N . HIS A 1 84 ? 7.067 -7.349 -0.593 1.00 92.88 84 HIS A N 1
ATOM 601 C CA . HIS A 1 84 ? 6.669 -7.941 0.687 1.00 92.88 84 HIS A CA 1
ATOM 602 C C . HIS A 1 84 ? 6.321 -6.887 1.756 1.00 92.88 84 HIS A C 1
ATOM 604 O O . HIS A 1 84 ? 5.422 -7.093 2.567 1.00 92.88 84 HIS A O 1
ATOM 610 N N . VAL A 1 85 ? 7.008 -5.741 1.751 1.00 91.56 85 VAL A N 1
ATOM 611 C CA . VAL A 1 85 ? 6.747 -4.650 2.701 1.00 91.56 85 VAL A CA 1
ATOM 612 C C . VAL A 1 85 ? 5.396 -3.991 2.423 1.00 91.56 85 VAL A C 1
ATOM 614 O O . VAL A 1 85 ? 4.605 -3.837 3.351 1.00 91.56 85 VAL A O 1
ATOM 617 N N . VAL A 1 86 ? 5.105 -3.659 1.160 1.00 91.69 86 VAL A N 1
ATOM 618 C CA . VAL A 1 86 ? 3.814 -3.071 0.758 1.00 91.69 86 VAL A CA 1
ATOM 619 C C . VAL A 1 86 ? 2.665 -4.015 1.103 1.00 91.69 86 VAL A C 1
ATOM 621 O O . VAL A 1 86 ? 1.682 -3.582 1.701 1.00 91.69 86 VAL A O 1
ATOM 624 N N . HIS A 1 87 ? 2.826 -5.312 0.829 1.00 92.19 87 HIS A N 1
ATOM 625 C CA . HIS A 1 87 ? 1.831 -6.325 1.180 1.00 92.19 87 HIS A CA 1
ATOM 626 C C . HIS A 1 87 ? 1.487 -6.303 2.675 1.00 92.19 87 HIS A C 1
ATOM 628 O O . HIS A 1 87 ? 0.320 -6.213 3.048 1.00 92.19 87 HIS A O 1
ATOM 634 N N . ARG A 1 88 ? 2.501 -6.316 3.550 1.00 93.56 88 ARG A N 1
ATOM 635 C CA . ARG A 1 88 ? 2.285 -6.315 5.006 1.00 93.56 88 ARG A CA 1
ATOM 636 C C . ARG A 1 88 ? 1.650 -5.026 5.521 1.00 93.56 88 ARG A C 1
ATOM 638 O O . ARG A 1 88 ? 0.874 -5.071 6.472 1.00 93.56 88 ARG A O 1
ATOM 645 N N . LEU A 1 89 ? 1.975 -3.885 4.915 1.00 91.75 89 LEU A N 1
ATOM 646 C CA . LEU A 1 89 ? 1.360 -2.603 5.265 1.00 91.75 89 LEU A CA 1
ATOM 647 C C . LEU A 1 89 ? -0.125 -2.581 4.878 1.00 91.75 89 LEU A C 1
ATOM 649 O O . LEU A 1 89 ? -0.956 -2.181 5.693 1.00 91.75 89 LEU A O 1
ATOM 653 N N . ARG A 1 90 ? -0.477 -3.105 3.697 1.00 90.25 90 ARG A N 1
ATOM 654 C CA . ARG A 1 90 ? -1.875 -3.253 3.256 1.00 90.25 90 ARG A CA 1
ATOM 655 C C . ARG A 1 90 ? -2.672 -4.204 4.149 1.00 90.25 90 ARG A C 1
ATOM 657 O O . ARG A 1 90 ? -3.804 -3.894 4.514 1.00 90.25 90 ARG A O 1
ATOM 664 N N . GLU A 1 91 ? -2.083 -5.331 4.550 1.00 91.62 91 GLU A N 1
ATOM 665 C CA . GLU A 1 91 ? -2.711 -6.261 5.503 1.00 91.62 91 GLU A CA 1
ATOM 666 C C . GLU A 1 91 ? -2.984 -5.602 6.861 1.00 91.62 91 GLU A C 1
ATOM 668 O O . GLU A 1 91 ? -4.031 -5.838 7.460 1.00 91.62 91 GLU A O 1
ATOM 673 N N . ALA A 1 92 ? -2.091 -4.718 7.316 1.00 91.31 92 ALA A N 1
ATOM 674 C CA . ALA A 1 92 ? -2.275 -3.940 8.541 1.00 91.31 92 ALA A CA 1
ATOM 675 C C . ALA A 1 92 ? -3.310 -2.800 8.412 1.00 91.31 92 ALA A C 1
ATOM 677 O O . ALA A 1 92 ? -3.577 -2.108 9.397 1.00 91.31 92 ALA A O 1
ATOM 678 N N . GLY A 1 93 ? -3.885 -2.606 7.219 1.00 87.31 93 GLY A N 1
ATOM 679 C CA . GLY A 1 93 ? -4.875 -1.574 6.920 1.00 87.31 93 GLY A CA 1
ATOM 680 C C . GLY A 1 93 ? -4.282 -0.207 6.577 1.00 87.31 93 GLY A C 1
ATOM 681 O O . GLY A 1 93 ? -5.014 0.776 6.623 1.00 87.31 93 GLY A O 1
ATOM 682 N N . ALA A 1 94 ? -2.991 -0.123 6.253 1.00 89.31 94 ALA A N 1
ATOM 683 C CA . ALA A 1 94 ? -2.375 1.126 5.816 1.00 89.31 94 ALA A CA 1
ATOM 684 C C . ALA A 1 94 ? -2.778 1.470 4.370 1.00 89.31 94 ALA A C 1
ATOM 686 O O . ALA A 1 94 ? -3.026 0.577 3.553 1.00 89.31 94 ALA A O 1
ATOM 687 N N . VAL A 1 95 ? -2.815 2.763 4.050 1.00 87.62 95 VAL A N 1
ATOM 688 C CA . VAL A 1 95 ? -3.252 3.287 2.745 1.00 87.62 95 VAL A CA 1
ATOM 689 C C . VAL A 1 95 ? -2.053 3.823 1.970 1.00 87.62 95 VAL A C 1
ATOM 691 O O . VAL A 1 95 ? -1.343 4.679 2.492 1.00 87.62 95 VAL A O 1
ATOM 694 N N . LEU A 1 96 ? -1.831 3.316 0.754 1.00 81.38 96 LEU A N 1
ATOM 695 C CA . LEU A 1 96 ? -0.815 3.828 -0.171 1.00 81.38 96 LEU A CA 1
ATOM 696 C C . LEU A 1 96 ? -1.417 4.858 -1.133 1.00 81.38 96 LEU A C 1
ATOM 698 O O . LEU A 1 96 ? -2.475 4.556 -1.741 1.00 81.38 96 LEU A O 1
#

InterPro domains:
  IPR023631 Amidase signature domain [PF01425] (19-95)
  IPR036928 Amidase signature (AS) superfamily [G3DSA:3.90.1300.10] (11-96)
  IPR036928 Amidase signature (AS) superfamily [SSF75304] (24-96)

Secondary structure (DSSP, 8-state):
---HHHHHHHSSTHHHHHHHS-S--TTHHHHHHHHHHHHHTT---STTTT-B----TTS---SSS---TT-GGGTT---SS--HHHHHHHHTT-B-

pLDDT: mean 76.83, std 17.33, range [32.75, 94.19]

Foldseek 3Di:
DDQPVVCCVPPVCVVVVVVVPPFDQPCLVVLLVVLVVCVVVVHQLAPQASPEDDDDLCFADQGPGFSQVPPPVRVVPHDPHGDPVVVVSVSNNYTD

Radius of gyration: 14.62 Å; chains: 1; bounding box: 35×31×35 Å